Protein AF-A0A9P1A632-F1 (afdb_monomer_lite)

Sequence (138 aa):
MFVISRLHFGVFGSRAEIANLKKQFAPGVTYVIDIVSGERTTRTGRRVHVRSAVVGIVHLEEVLTRRISALQKTGRLVFDEVANDEIVVGIAGDKEGEQTKVAMMIANSHTPNDPKGVFYTSKTIGDQKFRDAQRLVF

Secondary structure (DSSP, 8-state):
-TTHHHHSS--S--HHHHHHHHHHT-HHHHEEEEEEEEEEE-TTS-EEEEEEEEEEESSHHHHHHHHHHHHHHTT-B---TTTTTS--EEEEEEEETTEEEEEEEE--BSSTT-GGGEEEEEE--SS-----------

Radius of gyration: 20.68 Å; chains: 1; bounding box: 42×44×62 Å

pLDDT: mean 74.14, std 15.08, range [25.98, 89.06]

Foldseek 3Di:
DVCCVPVVDDPDDDPVVVVVVCVCVPCVQFKDKDWDWDWDQPPVRDIDIDIDIFIDTDPVVVVQVVLCVVCVVVVFQADDPVCVPHFDKDWDWDDDDQWIKIKIFGCRGPDGPDVSRIDTGIDGDGPPDPDDPDDDGD

Structure (mmCIF, N/CA/C/O backbone):
data_AF-A0A9P1A632-F1
#
_entry.id   AF-A0A9P1A632-F1
#
loop_
_atom_site.group_PDB
_atom_site.id
_atom_site.type_symbol
_atom_site.label_atom_id
_atom_site.label_alt_id
_atom_site.label_comp_id
_atom_site.label_asym_id
_atom_site.label_entity_id
_atom_site.label_seq_id
_atom_site.pdbx_PDB_ins_code
_atom_site.Cartn_x
_atom_site.Cartn_y
_atom_site.Cartn_z
_atom_site.occupancy
_atom_site.B_iso_or_equiv
_atom_site.auth_seq_id
_atom_site.auth_comp_id
_atom_site.auth_asym_id
_atom_site.auth_atom_id
_atom_site.pdbx_PDB_model_num
ATOM 1 N N . MET A 1 1 ? -4.105 -20.440 28.997 1.00 61.19 1 MET A N 1
ATOM 2 C CA . MET A 1 1 ? -4.103 -19.012 28.602 1.00 61.19 1 MET A CA 1
ATOM 3 C C . MET A 1 1 ? -4.069 -18.192 29.888 1.00 61.19 1 MET A C 1
ATOM 5 O O . MET A 1 1 ? -5.089 -18.110 30.555 1.00 61.19 1 MET A O 1
ATOM 9 N N . PHE A 1 2 ? -2.890 -17.687 30.279 1.00 67.75 2 PHE A N 1
ATOM 10 C CA . PHE A 1 2 ? -2.600 -17.099 31.606 1.00 67.75 2 PHE A CA 1
ATOM 11 C C . PHE A 1 2 ? -3.619 -16.042 32.074 1.00 67.75 2 PHE A C 1
ATOM 13 O O . PHE A 1 2 ? -3.974 -15.977 33.248 1.00 67.75 2 PHE A O 1
ATOM 20 N N . VAL A 1 3 ? -4.131 -15.253 31.131 1.00 69.12 3 VAL A N 1
ATOM 21 C CA . VAL A 1 3 ? -5.052 -14.142 31.389 1.00 69.12 3 VAL A CA 1
ATOM 22 C C . VAL A 1 3 ? -6.459 -14.632 31.749 1.00 69.12 3 VAL A C 1
ATOM 24 O O . VAL A 1 3 ? -7.030 -14.162 32.724 1.00 69.12 3 VAL A O 1
ATOM 27 N N . ILE A 1 4 ? -6.982 -15.647 31.049 1.00 70.75 4 ILE A N 1
ATOM 28 C CA . ILE A 1 4 ? -8.311 -16.222 31.334 1.00 70.75 4 ILE A CA 1
ATOM 29 C C . ILE A 1 4 ? -8.327 -16.909 32.704 1.00 70.75 4 ILE A C 1
ATOM 31 O O . ILE A 1 4 ? -9.291 -16.778 33.447 1.00 70.75 4 ILE A O 1
ATOM 35 N N . SER A 1 5 ? -7.233 -17.583 33.074 1.00 76.75 5 SER A N 1
ATOM 36 C CA . SER A 1 5 ? -7.112 -18.253 34.376 1.00 76.75 5 SER A CA 1
ATOM 37 C C . SER A 1 5 ? -7.011 -17.304 35.576 1.00 76.75 5 SER A C 1
ATOM 39 O O . SER A 1 5 ? -7.137 -17.766 36.702 1.00 76.75 5 SER A O 1
ATOM 41 N N . ARG A 1 6 ? -6.732 -16.010 35.361 1.00 79.62 6 ARG A N 1
ATOM 42 C CA . ARG A 1 6 ? -6.543 -15.009 36.430 1.00 79.62 6 ARG A CA 1
ATOM 43 C C . ARG A 1 6 ? -7.638 -13.944 36.453 1.00 79.62 6 ARG A C 1
ATOM 45 O O . ARG A 1 6 ? -7.985 -13.473 37.526 1.00 79.62 6 ARG A O 1
ATOM 52 N N . LEU A 1 7 ? -8.146 -13.547 35.286 1.00 80.12 7 LEU A N 1
ATOM 53 C CA . LEU A 1 7 ? -9.146 -12.485 35.153 1.00 80.12 7 LEU A CA 1
ATOM 54 C C . LEU A 1 7 ? -10.564 -13.024 34.957 1.00 80.12 7 LEU A C 1
ATOM 56 O O . LEU A 1 7 ? -11.506 -12.258 35.084 1.00 80.12 7 LEU A O 1
ATOM 60 N N . HIS A 1 8 ? -10.735 -14.315 34.649 1.00 76.00 8 HIS A N 1
ATOM 61 C CA . HIS A 1 8 ? -12.035 -14.958 34.398 1.00 76.00 8 HIS A CA 1
ATOM 62 C C . HIS A 1 8 ? -12.856 -14.375 33.230 1.00 76.00 8 HIS A C 1
ATOM 64 O O . HIS A 1 8 ? -13.942 -14.867 32.941 1.00 76.00 8 HIS A O 1
ATOM 70 N N . PHE A 1 9 ? -12.317 -13.400 32.495 1.00 77.56 9 PHE A N 1
ATOM 71 C CA . PHE A 1 9 ? -12.834 -12.935 31.212 1.00 77.56 9 PHE A CA 1
ATOM 72 C C . PHE A 1 9 ? -11.711 -12.865 30.170 1.00 77.56 9 PHE A C 1
ATOM 74 O O . PHE A 1 9 ? -10.523 -12.733 30.485 1.00 77.56 9 PHE A O 1
ATOM 81 N N . GLY A 1 10 ? -12.087 -13.011 28.900 1.00 72.25 10 GLY A N 1
ATOM 82 C CA . GLY A 1 10 ? -11.164 -12.934 27.774 1.00 72.25 10 GLY A CA 1
ATOM 83 C C . GLY A 1 10 ? -10.879 -11.484 27.397 1.00 72.25 10 GLY A C 1
ATOM 84 O O . GLY A 1 10 ? -11.777 -10.774 26.968 1.00 72.25 10 GLY A O 1
ATOM 85 N N . VAL A 1 11 ? -9.624 -11.054 27.532 1.00 79.12 11 VAL A N 1
ATOM 86 C CA . VAL A 1 11 ? -9.170 -9.726 27.066 1.00 79.12 11 VAL A CA 1
ATOM 87 C C . VAL A 1 11 ? -8.793 -9.749 25.579 1.00 79.12 11 VAL A C 1
ATOM 89 O O . VAL A 1 11 ? -8.875 -8.738 24.890 1.00 79.12 11 VAL A O 1
ATOM 92 N N . PHE A 1 12 ? -8.375 -10.910 25.072 1.00 81.94 12 PHE A N 1
ATOM 93 C CA . PHE A 1 12 ? -7.921 -11.088 23.695 1.00 81.94 12 PHE A CA 1
ATOM 94 C C . PHE A 1 12 ? -8.900 -11.952 22.908 1.00 81.94 12 PHE A C 1
ATOM 96 O O . PHE A 1 12 ? -9.415 -12.937 23.441 1.00 81.94 12 PHE A O 1
ATOM 103 N N . GLY A 1 13 ? -9.079 -11.625 21.626 1.00 81.38 13 GLY A N 1
ATOM 104 C CA . GLY A 1 13 ? -9.793 -12.482 20.685 1.00 81.38 13 GLY A CA 1
ATOM 105 C C . GLY A 1 13 ? -9.145 -13.864 20.565 1.00 81.38 13 GLY A C 1
ATOM 106 O O . GLY A 1 13 ? -7.943 -14.052 20.785 1.00 81.38 13 GLY A O 1
ATOM 107 N N . SER A 1 14 ? -9.955 -14.850 20.204 1.00 86.88 14 SER A N 1
ATOM 108 C CA . SER A 1 14 ? -9.519 -16.211 19.925 1.00 86.88 14 SER A CA 1
ATOM 109 C C . SER A 1 14 ? -8.522 -16.258 18.761 1.00 86.88 14 SER A C 1
ATOM 111 O O . SER A 1 14 ? -8.477 -15.391 17.885 1.00 86.88 14 SER A O 1
ATOM 113 N N . ARG A 1 15 ? -7.722 -17.331 18.698 1.00 85.81 15 ARG A N 1
ATOM 114 C CA . ARG A 1 15 ? -6.792 -17.550 17.574 1.00 85.81 15 ARG A CA 1
ATOM 115 C C . ARG A 1 15 ? -7.512 -17.589 16.223 1.00 85.81 15 ARG A C 1
ATOM 117 O O . ARG A 1 15 ? -6.947 -17.127 15.236 1.00 85.81 15 ARG A O 1
ATOM 124 N N . ALA A 1 16 ? -8.733 -18.124 16.190 1.00 88.62 16 ALA A N 1
ATOM 125 C CA . ALA A 1 16 ? -9.555 -18.187 14.987 1.00 88.62 16 ALA A CA 1
ATOM 126 C C . ALA A 1 16 ? -9.997 -16.787 14.535 1.00 88.62 16 ALA A C 1
ATOM 128 O O . ALA A 1 16 ? -9.841 -16.449 13.363 1.00 88.62 16 ALA A O 1
ATOM 129 N N . GLU A 1 17 ? -10.455 -15.944 15.463 1.00 87.56 17 GLU A N 1
ATOM 130 C CA . GLU A 1 17 ? -10.815 -14.551 15.171 1.00 87.56 17 GLU A CA 1
ATOM 131 C C . GLU A 1 17 ? -9.607 -13.756 14.670 1.00 87.56 17 GLU A C 1
ATOM 133 O O . GLU A 1 17 ? -9.694 -13.092 13.640 1.00 87.56 17 GLU A O 1
ATOM 138 N N . ILE A 1 18 ? -8.448 -13.894 15.322 1.00 88.12 18 ILE A N 1
ATOM 139 C CA . ILE A 1 18 ? -7.208 -13.239 14.880 1.00 88.12 18 ILE A CA 1
ATOM 140 C C . ILE A 1 18 ? -6.808 -13.719 13.477 1.00 88.12 18 ILE A C 1
ATOM 142 O O . ILE A 1 18 ? -6.401 -12.913 12.640 1.00 88.12 18 ILE A O 1
ATOM 146 N N . ALA A 1 19 ? -6.912 -15.021 13.196 1.00 88.69 19 ALA A N 1
ATOM 147 C CA . ALA A 1 19 ? -6.586 -15.574 11.884 1.00 88.69 19 ALA A CA 1
ATOM 148 C C . ALA A 1 19 ? -7.528 -15.054 10.788 1.00 88.69 19 ALA A C 1
ATOM 150 O O . ALA A 1 19 ? -7.068 -14.714 9.699 1.00 88.69 19 ALA A O 1
ATOM 151 N N . ASN A 1 20 ? -8.825 -14.945 11.078 1.00 88.81 20 ASN A N 1
ATOM 152 C CA . ASN A 1 20 ? -9.802 -14.379 10.151 1.00 88.81 20 ASN A CA 1
ATOM 153 C C . ASN A 1 20 ? -9.545 -12.892 9.902 1.00 88.81 20 ASN A C 1
ATOM 155 O O . ASN A 1 20 ? -9.559 -12.456 8.752 1.00 88.81 20 ASN A O 1
ATOM 159 N N . LEU A 1 21 ? -9.213 -12.136 10.949 1.00 86.31 21 LEU A N 1
ATOM 160 C CA . LEU A 1 21 ? -8.874 -10.723 10.827 1.00 86.31 21 LEU A CA 1
ATOM 161 C C . LEU A 1 21 ? -7.625 -10.531 9.954 1.00 86.31 21 LEU A C 1
ATOM 163 O O . LEU A 1 21 ? -7.632 -9.715 9.041 1.00 86.31 21 LEU A O 1
ATOM 167 N N . LYS A 1 22 ? -6.585 -11.359 10.125 1.00 85.31 22 LYS A N 1
ATOM 168 C CA . LYS A 1 22 ? -5.389 -11.327 9.261 1.00 85.31 22 LYS A CA 1
ATOM 169 C C . LYS A 1 22 ? -5.699 -11.554 7.779 1.00 85.31 22 LYS A C 1
ATOM 171 O O . LYS A 1 22 ? -5.065 -10.923 6.941 1.00 85.31 22 LYS A O 1
ATOM 176 N N . LYS A 1 23 ? -6.660 -12.423 7.447 1.00 85.75 23 LYS A N 1
ATOM 177 C CA . LYS A 1 23 ? -7.063 -12.672 6.050 1.00 85.75 23 LYS A CA 1
ATOM 178 C C . LYS A 1 23 ? -7.701 -11.439 5.407 1.00 85.75 23 LYS A C 1
ATOM 180 O O . LYS A 1 23 ? -7.432 -11.172 4.244 1.00 85.75 23 LYS A O 1
ATOM 185 N N . GLN A 1 24 ? -8.486 -10.670 6.164 1.00 81.62 24 GLN A N 1
ATOM 186 C CA . GLN A 1 24 ? -9.137 -9.448 5.667 1.00 81.62 24 GLN A CA 1
ATOM 187 C C . GLN A 1 24 ? -8.138 -8.342 5.295 1.00 81.62 24 GLN A C 1
ATOM 189 O O . GLN A 1 24 ? -8.444 -7.501 4.454 1.00 81.62 24 GLN A O 1
ATOM 194 N N . PHE A 1 25 ? -6.950 -8.353 5.904 1.00 78.62 25 PHE A N 1
ATOM 195 C CA . PHE A 1 25 ? -5.872 -7.390 5.655 1.00 78.62 25 PHE A CA 1
ATOM 196 C C . PHE A 1 25 ? -4.671 -8.016 4.934 1.00 78.62 25 PHE A C 1
ATOM 198 O O . PHE A 1 25 ? -3.572 -7.458 4.960 1.00 78.62 25 PHE A O 1
ATOM 205 N N . ALA A 1 26 ? -4.846 -9.189 4.319 1.00 81.19 26 ALA A N 1
ATOM 206 C CA . ALA A 1 26 ? -3.769 -9.840 3.591 1.00 81.19 26 ALA A CA 1
ATOM 207 C C . ALA A 1 26 ? -3.346 -8.985 2.378 1.00 81.19 26 ALA A C 1
ATOM 209 O O . ALA A 1 26 ? -4.210 -8.413 1.712 1.00 81.19 26 ALA A O 1
ATOM 210 N N . PRO A 1 27 ? -2.045 -8.921 2.032 1.00 77.12 27 PRO A N 1
ATOM 211 C CA . PRO A 1 27 ? -1.569 -8.094 0.922 1.00 77.12 27 PRO A CA 1
ATOM 212 C C . PRO A 1 27 ? -2.275 -8.368 -0.409 1.00 77.12 27 PRO A C 1
ATOM 214 O O . PRO A 1 27 ? -2.572 -7.418 -1.119 1.00 77.12 27 PRO A O 1
ATOM 217 N N . GLY A 1 28 ? -2.618 -9.626 -0.708 1.00 78.31 28 GLY A N 1
ATOM 218 C CA . GLY A 1 28 ? -3.324 -10.004 -1.940 1.00 78.31 28 GLY A CA 1
ATOM 219 C C . GLY A 1 28 ? -4.778 -9.522 -2.040 1.00 78.31 28 GLY A C 1
ATOM 220 O O . GLY A 1 28 ? -5.382 -9.661 -3.093 1.0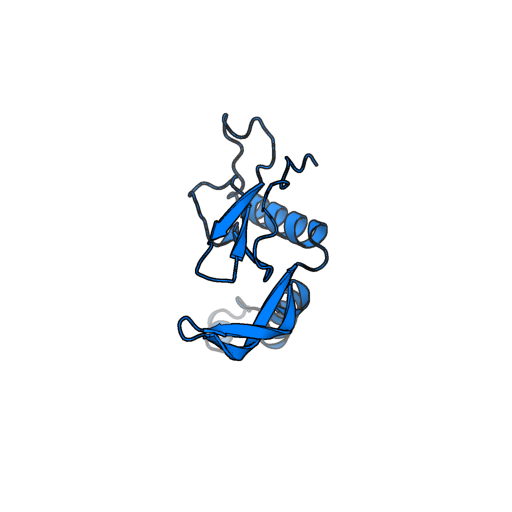0 78.31 28 GLY A O 1
ATOM 221 N N . VAL A 1 29 ? -5.347 -8.964 -0.964 1.00 79.62 29 VAL A N 1
ATOM 222 C CA . VAL A 1 29 ? -6.656 -8.285 -1.000 1.00 79.62 29 VAL A CA 1
ATOM 223 C C . VAL A 1 29 ? -6.507 -6.851 -1.516 1.00 79.62 29 VAL A C 1
ATOM 225 O O . VAL A 1 29 ? -7.394 -6.335 -2.182 1.00 79.62 29 VAL A O 1
ATOM 228 N N . THR A 1 30 ? -5.377 -6.210 -1.211 1.00 78.00 30 THR A N 1
ATOM 229 C CA . THR A 1 30 ? -5.120 -4.793 -1.510 1.00 78.00 30 THR A CA 1
ATOM 230 C C . THR A 1 30 ? -4.277 -4.613 -2.766 1.00 78.00 30 THR A C 1
ATOM 232 O O . THR A 1 30 ? -4.404 -3.603 -3.451 1.00 78.00 30 THR A O 1
ATOM 235 N N . TYR A 1 31 ? -3.395 -5.567 -3.062 1.00 81.88 31 TYR A N 1
ATOM 236 C CA . TYR A 1 31 ? -2.383 -5.445 -4.099 1.00 81.88 31 TYR A CA 1
ATOM 237 C C . TYR A 1 31 ? -2.442 -6.602 -5.091 1.00 81.88 31 TYR A C 1
ATOM 239 O O . TYR A 1 31 ? -2.540 -7.766 -4.701 1.00 81.88 31 TYR A O 1
ATOM 247 N N . VAL A 1 32 ? -2.285 -6.269 -6.370 1.00 82.50 32 VAL A N 1
ATOM 248 C CA . VAL A 1 32 ? -1.914 -7.217 -7.424 1.00 82.50 32 VAL A CA 1
ATOM 249 C C . VAL A 1 32 ? -0.414 -7.105 -7.628 1.00 82.50 32 VAL A C 1
ATOM 251 O O . VAL A 1 32 ? 0.115 -6.004 -7.777 1.00 82.50 32 VAL A O 1
ATOM 254 N N . ILE A 1 33 ? 0.270 -8.246 -7.580 1.00 83.69 33 ILE A N 1
ATOM 255 C CA . ILE A 1 33 ? 1.720 -8.336 -7.722 1.00 83.69 33 ILE A CA 1
ATOM 256 C C . ILE A 1 33 ? 2.013 -9.273 -8.886 1.00 83.69 33 ILE A C 1
ATOM 258 O O . ILE A 1 33 ? 1.851 -10.485 -8.761 1.00 83.69 33 ILE A O 1
ATOM 262 N N . ASP A 1 34 ? 2.488 -8.703 -9.986 1.00 82.81 34 ASP A N 1
ATOM 263 C CA . ASP A 1 34 ? 2.850 -9.432 -11.194 1.00 82.81 34 ASP A CA 1
ATOM 264 C C . ASP A 1 34 ? 4.365 -9.462 -11.376 1.00 82.81 34 ASP A C 1
ATOM 266 O O . ASP A 1 34 ? 5.072 -8.504 -11.059 1.00 82.81 34 ASP A O 1
ATOM 270 N N . ILE A 1 35 ? 4.884 -10.560 -11.927 1.00 83.25 35 ILE A N 1
ATOM 271 C CA . ILE A 1 35 ? 6.285 -10.646 -12.349 1.00 83.25 35 ILE A CA 1
ATOM 272 C C . ILE A 1 35 ? 6.336 -10.471 -13.859 1.00 83.25 35 ILE A C 1
ATOM 274 O O . ILE A 1 35 ? 5.970 -11.366 -14.618 1.00 83.25 35 ILE A O 1
ATOM 278 N N . VAL A 1 36 ? 6.848 -9.326 -14.294 1.00 81.94 36 VAL A N 1
ATOM 279 C CA . VAL A 1 36 ? 7.032 -9.010 -15.708 1.00 81.94 36 VAL A CA 1
ATOM 280 C C . VAL A 1 36 ? 8.475 -9.304 -16.095 1.00 81.94 36 VAL A C 1
ATOM 282 O O . VAL A 1 36 ? 9.418 -8.955 -15.381 1.00 81.94 36 VAL A O 1
ATOM 285 N N . SER A 1 37 ? 8.657 -9.973 -17.230 1.00 80.06 37 SER A N 1
ATOM 286 C CA . SER A 1 37 ? 9.976 -10.191 -17.824 1.00 80.06 37 SER A CA 1
ATOM 287 C C . SER A 1 37 ? 10.227 -9.155 -18.916 1.00 80.06 37 SER A C 1
ATOM 289 O O . SER A 1 37 ? 9.338 -8.844 -19.701 1.00 80.06 37 SER A O 1
ATOM 291 N N . GLY A 1 38 ? 11.433 -8.597 -18.936 1.00 7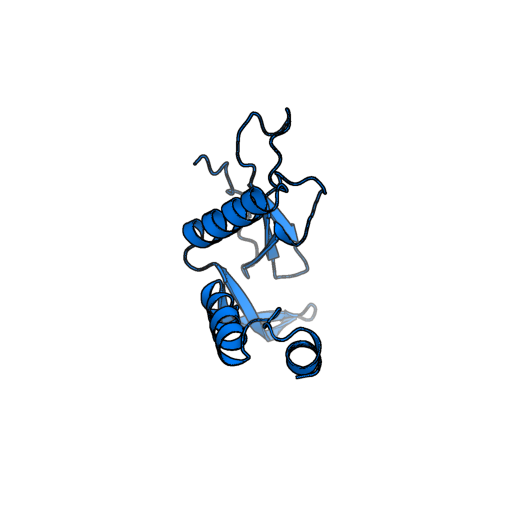4.25 38 GLY A N 1
ATOM 292 C CA . GLY A 1 38 ? 11.872 -7.618 -19.924 1.00 74.25 38 GLY A CA 1
ATOM 293 C C . GLY A 1 38 ? 13.322 -7.849 -20.331 1.00 74.25 38 GLY A C 1
ATOM 294 O O . GLY A 1 38 ? 14.051 -8.608 -19.691 1.00 74.25 38 GLY A O 1
ATOM 295 N N . GLU A 1 39 ? 13.754 -7.196 -21.403 1.00 77.38 39 GLU A N 1
ATOM 296 C CA . GLU A 1 39 ? 15.158 -7.144 -21.807 1.00 77.38 39 GLU A CA 1
ATOM 297 C C . GLU A 1 39 ? 15.771 -5.815 -21.382 1.00 77.38 39 GLU A C 1
ATOM 299 O O . GLU A 1 39 ? 15.212 -4.760 -21.668 1.00 77.38 39 GLU A O 1
ATOM 304 N N . ARG A 1 40 ? 16.948 -5.866 -20.753 1.00 73.00 40 ARG A N 1
ATOM 305 C CA . ARG A 1 40 ? 17.791 -4.686 -20.544 1.00 73.00 40 ARG A CA 1
ATOM 306 C C . ARG A 1 40 ? 19.074 -4.803 -21.337 1.00 73.00 40 ARG A C 1
ATOM 308 O O . ARG A 1 40 ? 19.625 -5.897 -21.472 1.00 73.00 40 ARG A O 1
ATOM 315 N N . THR A 1 41 ? 19.596 -3.670 -21.778 1.00 77.56 41 THR A N 1
ATOM 316 C CA . THR A 1 41 ? 20.933 -3.603 -22.369 1.00 77.56 41 THR A CA 1
ATOM 317 C C . THR A 1 41 ? 21.901 -3.118 -21.299 1.00 77.56 41 THR A C 1
ATOM 319 O O . THR A 1 41 ? 21.721 -2.050 -20.724 1.00 77.56 41 THR A O 1
ATOM 322 N N . THR A 1 42 ? 22.917 -3.913 -20.974 1.00 77.38 42 THR A N 1
ATOM 323 C CA . THR A 1 42 ? 23.957 -3.496 -20.028 1.00 77.38 42 THR A CA 1
ATOM 324 C C . THR A 1 42 ? 24.790 -2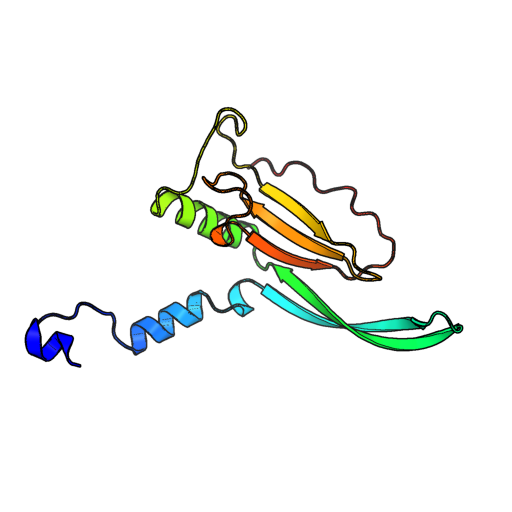.359 -20.619 1.00 77.38 42 THR A C 1
ATOM 326 O O . THR A 1 42 ? 24.837 -2.168 -21.832 1.00 77.38 42 THR A O 1
ATOM 329 N N . ARG A 1 43 ? 25.560 -1.658 -19.776 1.00 77.44 43 ARG A N 1
ATOM 330 C CA . ARG A 1 43 ? 26.511 -0.617 -20.216 1.00 77.44 43 ARG A CA 1
ATOM 331 C C . ARG A 1 43 ? 27.521 -1.109 -21.272 1.00 77.44 43 ARG A C 1
ATOM 333 O O . ARG A 1 43 ? 28.110 -0.307 -21.981 1.00 77.44 43 ARG A O 1
ATOM 340 N N . THR A 1 44 ? 27.721 -2.424 -21.368 1.00 83.25 44 THR A N 1
ATOM 341 C CA . THR A 1 44 ? 28.585 -3.100 -22.348 1.00 83.25 44 THR A CA 1
ATOM 342 C C . THR A 1 44 ? 27.866 -3.503 -23.644 1.00 83.25 44 THR A C 1
ATOM 344 O O . THR A 1 44 ? 28.454 -4.201 -24.462 1.00 83.25 44 THR A O 1
ATOM 347 N N . GLY A 1 45 ? 26.598 -3.119 -23.834 1.00 80.69 45 GLY A N 1
ATOM 348 C CA . GLY A 1 45 ? 25.804 -3.441 -25.027 1.00 80.69 45 GLY A CA 1
ATOM 349 C C . GLY A 1 45 ? 25.168 -4.837 -25.026 1.00 80.69 45 GLY A C 1
ATOM 350 O O . GLY A 1 45 ? 24.487 -5.202 -25.981 1.00 80.69 45 GLY A O 1
ATOM 351 N N . ARG A 1 46 ? 25.350 -5.635 -23.965 1.00 85.62 46 ARG A N 1
ATOM 352 C CA . ARG A 1 46 ? 24.788 -6.991 -23.875 1.00 85.62 46 ARG A CA 1
ATOM 353 C C . ARG A 1 46 ? 23.323 -6.938 -23.448 1.00 85.62 46 ARG A C 1
ATOM 355 O O . ARG A 1 46 ? 23.002 -6.366 -22.408 1.00 85.62 46 ARG A O 1
ATOM 362 N N . ARG A 1 47 ? 22.449 -7.610 -24.198 1.00 82.00 47 ARG A N 1
ATOM 363 C CA . ARG A 1 47 ? 21.054 -7.832 -23.802 1.00 82.00 47 ARG A CA 1
ATOM 364 C C . ARG A 1 47 ? 20.954 -8.912 -22.727 1.00 82.00 47 ARG A C 1
ATOM 366 O O . ARG A 1 47 ? 21.547 -9.983 -22.852 1.00 82.00 47 ARG A O 1
ATOM 373 N N . VAL A 1 48 ? 20.227 -8.616 -21.656 1.00 83.88 48 VAL A N 1
ATOM 374 C CA . VAL A 1 48 ? 20.013 -9.502 -20.509 1.00 83.88 48 VAL A CA 1
ATOM 375 C C . VAL A 1 48 ? 18.531 -9.499 -20.161 1.00 83.88 48 VAL A C 1
ATOM 377 O O . VAL A 1 48 ? 17.931 -8.434 -20.029 1.00 83.88 48 VAL A O 1
ATOM 380 N N . HIS A 1 49 ? 17.946 -10.679 -19.968 1.00 79.69 49 HIS A N 1
ATOM 381 C CA . HIS A 1 49 ? 16.588 -10.795 -19.447 1.00 79.69 49 HIS A CA 1
ATOM 382 C C . HIS A 1 49 ? 16.545 -10.455 -17.957 1.00 79.69 49 HIS A C 1
ATOM 384 O O . HIS A 1 49 ? 17.337 -10.963 -17.163 1.00 79.69 49 HIS A O 1
ATOM 390 N N . VAL A 1 50 ? 15.592 -9.615 -17.575 1.00 80.88 50 VAL A N 1
ATOM 391 C CA . VAL A 1 50 ? 15.363 -9.184 -16.197 1.00 80.88 50 VAL A CA 1
ATOM 392 C C . VAL A 1 50 ? 13.918 -9.456 -15.836 1.00 80.88 50 VAL A C 1
ATOM 394 O O . VAL A 1 50 ? 13.010 -9.215 -16.627 1.00 80.88 50 VAL A O 1
ATOM 397 N N . ARG A 1 51 ? 13.710 -9.958 -14.622 1.00 78.94 51 ARG A N 1
ATOM 398 C CA . ARG A 1 51 ? 12.386 -10.093 -14.022 1.00 78.94 51 ARG A CA 1
ATOM 399 C C . ARG A 1 51 ? 12.175 -8.951 -13.043 1.00 78.94 51 ARG A C 1
ATOM 401 O O . ARG A 1 51 ? 13.054 -8.676 -12.230 1.00 78.94 51 ARG A O 1
ATOM 408 N N . SER A 1 52 ? 11.019 -8.316 -13.133 1.00 74.12 52 SER A N 1
ATOM 409 C CA . SER A 1 52 ? 10.651 -7.150 -12.337 1.00 74.12 52 SER A CA 1
ATOM 410 C C . SER A 1 52 ? 9.275 -7.368 -11.729 1.00 74.12 52 SER A C 1
ATOM 412 O O . SER A 1 52 ? 8.370 -7.831 -12.420 1.00 74.12 52 SER A O 1
ATOM 414 N N . ALA A 1 53 ? 9.117 -7.039 -10.448 1.00 77.19 53 ALA A N 1
ATOM 415 C CA . ALA A 1 53 ? 7.816 -7.067 -9.794 1.00 77.19 53 ALA A CA 1
ATOM 416 C C . ALA A 1 53 ? 7.066 -5.754 -10.061 1.00 77.19 53 ALA A C 1
ATOM 418 O O . ALA A 1 53 ? 7.569 -4.665 -9.767 1.00 77.19 53 ALA A O 1
ATOM 419 N N . VAL A 1 54 ? 5.859 -5.865 -10.601 1.00 78.50 54 VAL A N 1
ATOM 420 C CA . VAL A 1 54 ? 4.917 -4.763 -10.794 1.00 78.50 54 VAL A CA 1
ATOM 421 C C . VAL A 1 54 ? 3.823 -4.906 -9.748 1.00 78.50 54 VAL A C 1
ATOM 423 O O . VAL A 1 54 ? 3.219 -5.966 -9.624 1.00 78.50 54 VAL A O 1
ATOM 426 N N . VAL A 1 55 ? 3.605 -3.849 -8.972 1.00 80.81 55 VAL A N 1
ATOM 427 C CA . VAL A 1 55 ? 2.658 -3.827 -7.858 1.00 80.81 55 VAL A CA 1
ATOM 428 C C . VAL A 1 55 ? 1.609 -2.761 -8.131 1.00 80.81 55 VAL A C 1
ATOM 430 O O . VAL A 1 55 ? 1.925 -1.571 -8.166 1.00 80.81 55 VAL A O 1
ATOM 433 N N . GLY A 1 56 ? 0.364 -3.192 -8.299 1.00 81.50 56 GLY A N 1
ATOM 434 C CA . GLY A 1 56 ? -0.809 -2.329 -8.406 1.00 81.50 56 GLY A CA 1
ATOM 435 C C . GLY A 1 56 ? -1.691 -2.433 -7.166 1.00 81.50 56 GLY A C 1
ATOM 436 O O . GLY A 1 56 ? -1.662 -3.445 -6.469 1.00 81.50 56 GLY A O 1
ATOM 437 N N . ILE A 1 57 ? -2.487 -1.399 -6.896 1.00 82.62 57 ILE A N 1
ATOM 438 C CA . ILE A 1 57 ? -3.543 -1.439 -5.875 1.00 82.62 57 ILE A CA 1
ATOM 439 C C . ILE A 1 57 ? -4.849 -1.855 -6.549 1.00 82.62 57 ILE A C 1
ATOM 441 O O . ILE A 1 57 ? -5.233 -1.281 -7.568 1.00 82.62 57 ILE A O 1
ATOM 445 N N . VAL A 1 58 ? -5.535 -2.836 -5.971 1.00 79.50 58 VAL A N 1
ATOM 446 C CA . VAL A 1 58 ? -6.873 -3.261 -6.400 1.00 79.50 58 VAL A CA 1
ATOM 447 C C . VAL A 1 58 ? -7.909 -2.411 -5.678 1.00 79.50 58 VAL A C 1
ATOM 449 O O . VAL A 1 58 ? -7.742 -2.135 -4.494 1.00 79.50 58 VAL A O 1
ATOM 452 N N . HIS A 1 59 ? -8.976 -2.006 -6.375 1.00 81.75 59 HIS A N 1
ATOM 453 C CA . HIS A 1 59 ? -10.078 -1.231 -5.788 1.00 81.75 59 HIS A CA 1
ATOM 454 C C . HIS A 1 59 ? -9.576 -0.011 -4.992 1.00 81.75 59 HIS A C 1
ATOM 456 O O . HIS A 1 59 ? -9.864 0.140 -3.806 1.00 81.75 59 HIS A O 1
ATOM 462 N N . LEU A 1 60 ? -8.786 0.849 -5.648 1.00 81.56 60 LEU A N 1
ATOM 463 C CA . LEU A 1 60 ? -8.102 1.988 -5.021 1.00 81.56 60 LEU A CA 1
ATOM 464 C C . LEU A 1 60 ? -9.024 2.837 -4.134 1.00 81.56 60 LEU A C 1
ATOM 466 O O . LEU A 1 60 ? -8.631 3.194 -3.028 1.00 81.56 60 LEU A O 1
ATOM 470 N N . GLU A 1 61 ? -10.239 3.124 -4.598 1.00 83.12 61 GLU A N 1
ATOM 471 C CA . GLU A 1 61 ? -11.244 3.874 -3.841 1.00 83.12 61 GLU A CA 1
ATOM 472 C C . GLU A 1 61 ? -11.547 3.209 -2.495 1.00 83.12 61 GLU A C 1
ATOM 474 O O . GLU A 1 61 ? -11.380 3.824 -1.447 1.00 83.12 61 GLU A O 1
ATOM 479 N N . GLU A 1 62 ? -11.877 1.918 -2.498 1.00 83.94 62 GLU A N 1
ATOM 480 C CA . GLU A 1 62 ? -12.180 1.169 -1.279 1.00 83.94 62 GLU A CA 1
ATOM 481 C C . GLU A 1 62 ? -10.986 1.143 -0.313 1.00 83.94 62 GLU A C 1
ATOM 483 O O . GLU A 1 62 ? -11.138 1.285 0.906 1.00 83.94 62 GLU A O 1
ATOM 488 N N . VAL A 1 63 ? -9.776 0.993 -0.854 1.00 83.00 63 VAL A N 1
ATOM 489 C CA . VAL A 1 63 ? -8.531 1.007 -0.083 1.00 83.00 63 VAL A CA 1
ATOM 490 C C . VAL A 1 63 ? -8.309 2.372 0.577 1.00 83.00 63 VAL A C 1
ATOM 492 O O . VAL A 1 63 ? -7.983 2.425 1.769 1.00 83.00 63 VAL A O 1
ATOM 495 N N . LEU A 1 64 ? -8.526 3.464 -0.159 1.00 84.62 64 LEU A N 1
ATOM 496 C CA . LEU A 1 64 ? -8.436 4.829 0.356 1.00 84.62 64 LEU A CA 1
ATOM 497 C C . LEU A 1 64 ? -9.509 5.097 1.413 1.00 84.62 64 LEU A C 1
ATOM 499 O O . LEU A 1 64 ? -9.167 5.511 2.522 1.00 84.62 64 LEU A O 1
ATOM 503 N N . THR A 1 65 ? -10.775 4.770 1.142 1.00 87.44 65 THR A N 1
ATOM 504 C CA . THR A 1 65 ? -11.891 4.937 2.086 1.00 87.44 65 THR A CA 1
ATOM 505 C C . THR A 1 65 ? -11.618 4.216 3.401 1.00 87.44 65 THR A C 1
ATOM 507 O O . THR A 1 65 ? -11.769 4.802 4.478 1.00 87.44 65 THR A O 1
ATOM 510 N N . ARG A 1 66 ? -11.159 2.957 3.348 1.00 85.44 66 ARG A N 1
ATOM 511 C CA . ARG A 1 66 ? -10.813 2.177 4.548 1.00 85.44 66 ARG A CA 1
ATOM 512 C C . ARG A 1 66 ? -9.707 2.847 5.362 1.00 85.44 66 ARG A C 1
ATOM 514 O O . ARG A 1 66 ? -9.756 2.833 6.593 1.00 85.44 66 ARG A O 1
ATOM 521 N N . ARG A 1 67 ? -8.712 3.436 4.699 1.00 84.25 67 ARG A N 1
ATOM 522 C CA . ARG A 1 67 ? -7.554 4.066 5.350 1.00 84.25 67 ARG A CA 1
ATOM 523 C C . ARG A 1 67 ? -7.874 5.424 5.943 1.00 84.25 67 ARG A C 1
ATOM 525 O O . ARG A 1 67 ? -7.531 5.648 7.099 1.00 84.25 67 ARG A O 1
ATOM 532 N N . ILE A 1 68 ? -8.596 6.267 5.214 1.00 87.81 68 ILE A N 1
ATOM 533 C CA . ILE A 1 68 ? -9.129 7.535 5.725 1.00 87.81 68 ILE A CA 1
ATOM 534 C C . ILE A 1 68 ? -10.015 7.259 6.945 1.00 87.81 68 ILE A C 1
ATOM 536 O O . ILE A 1 68 ? -9.802 7.837 8.009 1.00 87.81 68 ILE A O 1
ATOM 540 N N . SER A 1 69 ? -10.920 6.279 6.846 1.00 89.06 69 SER A N 1
ATOM 541 C CA . SER A 1 69 ? -11.774 5.865 7.968 1.00 89.06 69 SER A CA 1
ATOM 542 C C . SER A 1 69 ? -10.966 5.398 9.181 1.00 89.06 69 SER A C 1
ATOM 544 O O . SER A 1 69 ? -11.338 5.670 10.321 1.00 89.06 69 SER A O 1
ATOM 546 N N . ALA A 1 70 ? -9.860 4.678 8.969 1.00 86.00 70 ALA A 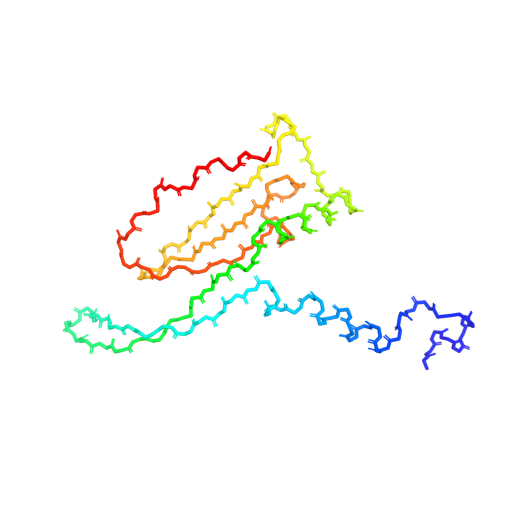N 1
ATOM 547 C CA . ALA A 1 70 ? -8.984 4.236 10.051 1.00 86.00 70 ALA A CA 1
ATOM 548 C C . ALA A 1 70 ? -8.233 5.408 10.705 1.00 86.00 70 ALA A C 1
ATOM 550 O O . ALA A 1 70 ? -8.121 5.454 11.933 1.00 86.00 70 ALA A O 1
ATOM 551 N N . LEU A 1 71 ? -7.750 6.369 9.912 1.00 86.56 71 LEU A N 1
ATOM 552 C CA . LEU A 1 71 ? -7.130 7.595 10.422 1.00 86.56 71 LEU A CA 1
ATOM 553 C C . LEU A 1 71 ? -8.132 8.406 11.249 1.00 86.56 71 LEU A C 1
ATOM 555 O O . LEU A 1 71 ? -7.816 8.789 12.373 1.00 86.56 71 LEU A O 1
ATOM 559 N N . GLN A 1 72 ? -9.364 8.569 10.763 1.00 89.06 72 GLN A N 1
ATOM 560 C CA . GLN A 1 72 ? -10.432 9.251 11.494 1.00 89.06 72 GLN A CA 1
ATOM 561 C C . GLN A 1 72 ? -10.764 8.538 12.813 1.00 89.06 72 GLN A C 1
ATOM 563 O O . GLN A 1 72 ? -10.742 9.158 13.873 1.00 89.06 72 GLN A O 1
ATOM 568 N N . LYS A 1 73 ? -10.997 7.218 12.782 1.00 88.56 73 LYS A N 1
ATOM 569 C CA . LYS A 1 73 ? -11.315 6.415 13.982 1.00 88.56 73 LYS A CA 1
ATOM 570 C C . LYS A 1 73 ? -10.226 6.455 15.050 1.00 88.56 73 LYS A C 1
ATOM 572 O O . LYS A 1 73 ? -10.516 6.258 16.224 1.00 88.56 73 LYS A O 1
ATOM 577 N N . THR A 1 74 ? -8.977 6.662 14.646 1.00 85.81 74 THR A N 1
ATOM 578 C CA . THR A 1 74 ? -7.835 6.730 15.565 1.00 85.81 74 THR A CA 1
ATOM 579 C C . THR A 1 74 ? -7.471 8.158 15.970 1.00 85.81 74 THR A C 1
ATOM 581 O O . THR A 1 74 ? -6.475 8.330 16.670 1.00 85.81 74 THR A O 1
ATOM 584 N N . GLY A 1 75 ? -8.253 9.163 15.550 1.00 85.75 75 GLY A N 1
ATOM 585 C CA . GLY A 1 75 ? -8.001 10.577 15.843 1.00 85.75 75 GLY A CA 1
ATOM 586 C C . GLY A 1 75 ? -6.735 11.119 15.178 1.00 85.75 75 GLY A C 1
ATOM 587 O O . GLY A 1 75 ? -6.107 12.022 15.711 1.00 85.75 75 GLY A O 1
ATOM 588 N N . ARG A 1 76 ? -6.309 10.516 14.061 1.00 84.75 76 ARG A N 1
ATOM 589 C CA . ARG A 1 76 ? -5.061 10.843 13.349 1.00 84.75 76 ARG A CA 1
ATOM 590 C C . ARG A 1 76 ? -5.275 11.599 12.047 1.00 84.75 76 ARG A C 1
ATOM 592 O O . ARG A 1 76 ? -4.292 12.026 11.451 1.00 84.75 76 ARG A O 1
ATOM 599 N N . LEU A 1 77 ? -6.520 11.688 11.585 1.00 87.50 77 LEU A N 1
ATOM 600 C CA . LEU A 1 77 ? -6.884 12.473 10.414 1.00 87.50 77 LEU A CA 1
ATOM 601 C C . LEU A 1 77 ? -6.933 13.947 10.821 1.00 87.50 77 LEU A C 1
ATOM 603 O O . LEU A 1 77 ? -7.712 14.306 11.703 1.00 87.50 77 LEU A O 1
ATOM 607 N N . VAL A 1 78 ? -6.087 14.766 10.200 1.00 86.38 78 VAL A N 1
ATOM 608 C CA . VAL A 1 78 ? -5.942 16.191 10.527 1.00 86.38 78 VAL A CA 1
ATOM 609 C C . VAL A 1 78 ? -6.315 17.033 9.317 1.00 86.38 78 VAL A C 1
ATOM 611 O O . VAL A 1 78 ? -5.820 16.794 8.216 1.00 86.38 78 VAL A O 1
ATOM 614 N N . PHE A 1 79 ? -7.164 18.027 9.539 1.00 86.50 79 PHE A N 1
ATOM 615 C CA . PHE A 1 79 ? -7.460 19.080 8.577 1.00 86.50 79 PHE A CA 1
ATOM 616 C C . PHE A 1 79 ? -6.821 20.357 9.121 1.00 86.50 79 PHE A C 1
ATOM 618 O O . PHE A 1 79 ? -7.248 20.870 10.155 1.00 86.50 79 PHE A O 1
ATOM 625 N N . ASP A 1 80 ? -5.719 20.779 8.507 1.00 80.00 80 ASP A N 1
ATOM 626 C CA . ASP A 1 80 ? -5.041 22.035 8.817 1.00 80.00 80 ASP A CA 1
ATOM 627 C C . ASP A 1 80 ? -5.401 23.109 7.776 1.00 80.00 80 ASP A C 1
ATOM 629 O O . ASP A 1 80 ? -6.079 22.840 6.781 1.00 80.00 80 ASP A O 1
ATOM 633 N N . GLU A 1 81 ? -4.950 24.344 7.999 1.00 75.56 81 GLU A N 1
ATOM 634 C CA . GLU A 1 81 ? -5.197 25.461 7.073 1.00 75.56 81 GLU A CA 1
ATOM 635 C C . GLU A 1 81 ? -4.633 25.198 5.665 1.00 75.56 81 GLU A C 1
ATOM 637 O O . GLU A 1 81 ? -5.122 25.757 4.687 1.00 75.56 81 GLU A O 1
ATOM 642 N N . VAL A 1 82 ? -3.626 24.322 5.546 1.00 70.56 82 VAL A N 1
ATOM 643 C CA . VAL A 1 82 ? -3.023 23.927 4.265 1.00 70.56 82 VAL A CA 1
ATOM 644 C C . VAL A 1 82 ? -3.929 22.956 3.510 1.00 70.56 82 VAL A C 1
ATOM 646 O O . VAL A 1 82 ? -4.023 23.030 2.285 1.00 70.56 82 VAL A O 1
ATOM 649 N N . ALA A 1 83 ? -4.604 22.059 4.228 1.00 67.75 83 ALA A N 1
ATOM 650 C CA . ALA A 1 83 ? -5.564 21.122 3.671 1.00 67.75 83 ALA A CA 1
ATOM 651 C C . ALA A 1 83 ? -6.894 21.785 3.278 1.00 67.75 83 ALA A C 1
ATOM 653 O O . ALA A 1 83 ? -7.580 21.239 2.424 1.00 67.75 83 ALA A O 1
ATOM 654 N N . ASN A 1 84 ? -7.255 22.942 3.852 1.00 79.56 84 ASN A N 1
ATOM 655 C CA . ASN A 1 84 ? -8.492 23.679 3.538 1.00 79.56 84 ASN A CA 1
ATOM 656 C C . ASN A 1 84 ? -9.749 22.778 3.545 1.00 79.56 84 ASN A C 1
ATOM 658 O O . ASN A 1 84 ? -10.535 22.779 2.602 1.00 79.56 84 ASN A O 1
ATOM 662 N N . ASP A 1 85 ? -9.885 21.954 4.588 1.00 81.12 85 ASP A N 1
ATOM 663 C CA . ASP A 1 85 ? -10.934 20.931 4.743 1.00 81.12 85 ASP A CA 1
ATOM 664 C C . ASP A 1 85 ? -10.968 19.828 3.657 1.00 81.12 85 ASP A C 1
ATOM 666 O O . ASP A 1 85 ? -11.872 18.991 3.642 1.00 81.12 85 ASP A O 1
ATOM 670 N N . GLU A 1 86 ? -9.958 19.747 2.786 1.00 84.50 86 GLU A N 1
ATOM 671 C CA . GLU A 1 86 ? -9.815 18.701 1.771 1.00 84.50 86 GLU A CA 1
ATOM 672 C C . GLU A 1 86 ? -8.958 17.519 2.265 1.00 84.50 86 GLU A C 1
ATOM 674 O O . GLU A 1 86 ? -8.081 17.630 3.132 1.00 84.50 86 GLU A O 1
ATOM 679 N N . ILE A 1 87 ? -9.183 16.348 1.661 1.00 85.19 87 ILE A N 1
ATOM 680 C CA . ILE A 1 87 ? -8.279 15.203 1.795 1.00 85.19 87 ILE A CA 1
ATOM 681 C C . ILE A 1 87 ? -7.172 15.337 0.752 1.00 85.19 87 ILE A C 1
ATOM 683 O O . ILE A 1 87 ? -7.389 15.195 -0.449 1.00 85.19 87 ILE A O 1
ATOM 687 N N . VAL A 1 88 ? -5.956 15.557 1.228 1.00 83.31 88 VAL A N 1
ATOM 688 C CA . VAL A 1 88 ? -4.752 15.709 0.425 1.00 83.31 88 VAL A CA 1
ATOM 689 C C . VAL A 1 88 ? -4.066 14.356 0.268 1.00 83.31 88 VAL A C 1
ATOM 691 O O . VAL A 1 88 ? -3.584 13.746 1.228 1.00 83.31 88 VAL A O 1
ATOM 694 N N . VAL A 1 89 ? -3.975 13.902 -0.981 1.00 81.81 89 VAL A N 1
ATOM 695 C CA . VAL A 1 89 ? -3.236 12.698 -1.365 1.00 81.81 89 VAL A CA 1
ATOM 696 C C . VAL A 1 89 ? -2.015 13.099 -2.188 1.00 81.81 89 VAL A C 1
ATOM 698 O O . VAL A 1 89 ? -2.129 13.582 -3.312 1.00 81.81 89 VAL A O 1
ATOM 701 N N . GLY A 1 90 ? -0.831 12.892 -1.620 1.00 79.00 90 GLY A N 1
ATOM 702 C CA . GLY A 1 90 ? 0.445 13.067 -2.301 1.00 79.00 90 GLY A CA 1
ATOM 703 C C . GLY A 1 90 ? 0.845 11.811 -3.065 1.00 79.00 90 GLY A C 1
ATOM 704 O O . GLY A 1 90 ? 0.560 10.691 -2.639 1.00 79.00 90 GLY A O 1
ATOM 705 N N . ILE A 1 91 ? 1.547 11.986 -4.183 1.00 79.75 91 ILE A N 1
ATOM 706 C CA . ILE A 1 91 ? 2.172 10.880 -4.905 1.00 79.75 91 ILE A CA 1
ATOM 707 C C . ILE A 1 91 ? 3.667 11.159 -5.003 1.00 79.75 91 ILE A C 1
ATOM 709 O O . ILE A 1 91 ? 4.090 12.181 -5.539 1.00 79.75 91 ILE A O 1
ATOM 713 N N . ALA A 1 92 ? 4.460 10.246 -4.456 1.00 77.19 92 ALA A N 1
ATOM 714 C CA . ALA A 1 92 ? 5.909 10.295 -4.450 1.00 77.19 92 ALA A CA 1
ATOM 715 C C . ALA A 1 92 ? 6.459 9.261 -5.434 1.00 77.19 92 ALA A C 1
ATOM 717 O O . ALA A 1 92 ? 5.969 8.136 -5.509 1.00 77.19 92 ALA A O 1
ATOM 718 N N . GLY A 1 93 ? 7.486 9.634 -6.187 1.00 76.06 93 GLY A N 1
ATOM 719 C CA . GLY A 1 93 ? 8.178 8.741 -7.105 1.00 76.06 93 GLY A CA 1
ATOM 720 C C . GLY A 1 93 ? 9.656 8.680 -6.761 1.00 76.06 93 GLY A C 1
ATOM 721 O O . GLY A 1 93 ? 10.272 9.719 -6.547 1.00 76.06 93 GLY A O 1
ATOM 722 N N . ASP A 1 94 ? 10.219 7.479 -6.749 1.00 76.56 94 ASP A N 1
ATOM 723 C CA . ASP A 1 94 ? 11.661 7.271 -6.698 1.00 76.56 94 ASP A CA 1
ATOM 724 C C . ASP A 1 94 ? 12.117 6.597 -7.995 1.00 76.56 94 ASP A C 1
ATOM 726 O O . ASP A 1 94 ? 11.699 5.477 -8.322 1.00 76.56 94 ASP A O 1
ATOM 730 N N . LYS A 1 95 ? 12.933 7.320 -8.768 1.00 71.88 95 LYS A N 1
ATOM 731 C CA . LYS A 1 95 ? 13.517 6.836 -10.020 1.00 71.88 95 LYS A CA 1
ATOM 732 C C . LYS A 1 95 ? 14.927 6.330 -9.734 1.00 71.88 95 LYS A C 1
ATOM 734 O O . LYS A 1 95 ? 15.910 7.027 -9.971 1.00 71.88 95 LYS A O 1
ATOM 739 N N . GLU A 1 96 ? 15.020 5.085 -9.286 1.00 60.66 96 GLU A N 1
ATOM 740 C CA . GLU A 1 96 ? 16.288 4.363 -9.204 1.00 60.66 96 GLU A CA 1
ATOM 741 C C . GLU A 1 96 ? 16.470 3.476 -10.443 1.00 60.66 96 GLU A C 1
ATOM 743 O O . GLU A 1 96 ? 15.887 2.396 -10.573 1.00 60.66 96 GLU A O 1
ATOM 748 N N . GLY A 1 97 ? 17.312 3.929 -11.374 1.00 64.94 97 GLY A N 1
ATOM 749 C CA . GLY A 1 97 ? 17.647 3.175 -12.584 1.00 64.94 97 GLY A CA 1
ATOM 750 C C . GLY A 1 97 ? 16.499 3.113 -13.598 1.00 64.94 97 GLY A C 1
ATOM 751 O O . GLY A 1 97 ? 15.981 4.145 -14.021 1.00 64.94 97 GLY A O 1
ATOM 752 N N . GLU A 1 98 ? 16.138 1.902 -14.035 1.00 62.03 98 GLU A N 1
ATOM 753 C CA . GLU A 1 98 ? 15.129 1.665 -15.088 1.00 62.03 98 GLU A CA 1
ATOM 754 C C . GLU A 1 98 ? 13.707 1.428 -14.549 1.00 62.03 98 GLU A C 1
ATOM 756 O O . GLU A 1 98 ? 12.765 1.252 -15.321 1.00 62.03 98 GLU A O 1
ATOM 761 N N . GLN A 1 99 ? 13.534 1.427 -13.225 1.00 63.50 99 GLN A N 1
ATOM 762 C CA . GLN A 1 99 ? 12.235 1.294 -12.571 1.00 63.50 99 GLN A CA 1
ATOM 763 C C . GLN A 1 99 ? 11.880 2.584 -11.839 1.00 63.50 99 GLN A C 1
ATOM 765 O O . GLN A 1 99 ? 12.744 3.278 -11.308 1.00 63.50 99 GLN A O 1
ATOM 770 N N . THR A 1 100 ? 10.589 2.905 -11.793 1.00 70.88 100 THR A N 1
ATOM 771 C CA . THR A 1 100 ? 10.078 3.986 -10.950 1.00 70.88 100 THR A CA 1
ATOM 772 C C . THR A 1 100 ? 9.152 3.385 -9.906 1.00 70.88 100 THR A C 1
ATOM 774 O O . THR A 1 100 ? 8.099 2.817 -10.209 1.00 70.88 100 THR A O 1
ATOM 777 N N . LYS A 1 101 ? 9.559 3.487 -8.645 1.00 74.56 101 LYS A N 1
ATOM 778 C CA . LYS A 1 101 ? 8.710 3.128 -7.510 1.00 74.56 101 LYS A CA 1
ATOM 779 C C . LYS A 1 101 ? 7.786 4.315 -7.268 1.00 74.56 101 LYS A C 1
ATOM 781 O O . LYS A 1 101 ? 8.264 5.442 -7.218 1.00 74.56 101 LYS A O 1
ATOM 786 N N . VAL A 1 102 ? 6.483 4.082 -7.155 1.00 78.31 102 VAL A N 1
ATOM 787 C CA . VAL A 1 102 ? 5.495 5.149 -6.953 1.00 78.31 102 VAL A CA 1
ATOM 788 C C . VAL A 1 102 ? 4.753 4.876 -5.653 1.00 78.31 102 VAL A C 1
ATOM 790 O O . VAL A 1 102 ? 4.062 3.875 -5.523 1.00 78.31 102 VAL A O 1
ATOM 793 N N . ALA A 1 103 ? 4.867 5.759 -4.677 1.00 79.12 103 ALA A N 1
ATOM 794 C CA . ALA A 1 103 ? 4.104 5.689 -3.445 1.00 79.12 103 ALA A CA 1
ATOM 795 C C . ALA A 1 103 ? 2.980 6.727 -3.458 1.00 79.12 103 ALA A C 1
ATOM 797 O O . ALA A 1 103 ? 3.153 7.834 -3.954 1.00 79.12 103 ALA A O 1
ATOM 798 N N . MET A 1 104 ? 1.834 6.379 -2.889 1.00 81.25 104 MET A N 1
ATOM 799 C CA . MET A 1 104 ? 0.746 7.309 -2.600 1.00 81.25 104 MET A CA 1
ATOM 800 C C . MET A 1 104 ? 0.697 7.541 -1.091 1.00 81.25 104 MET A C 1
ATOM 802 O O . MET A 1 104 ? 0.972 6.623 -0.322 1.00 81.25 104 MET A O 1
ATOM 806 N N . MET A 1 105 ? 0.398 8.757 -0.648 1.00 83.94 105 MET A N 1
ATOM 807 C CA . MET A 1 105 ? 0.476 9.147 0.758 1.00 83.94 105 MET A CA 1
ATOM 808 C C . MET A 1 105 ? -0.701 10.049 1.121 1.00 83.94 105 MET A C 1
ATOM 810 O O . MET A 1 105 ? -0.911 11.065 0.468 1.00 83.94 105 MET A O 1
ATOM 814 N N . ILE A 1 106 ? -1.451 9.715 2.169 1.00 85.88 106 ILE A N 1
ATOM 815 C CA . ILE A 1 106 ? -2.432 10.639 2.756 1.00 85.88 106 ILE A CA 1
ATOM 816 C C . ILE A 1 106 ? -1.660 11.652 3.603 1.00 85.88 106 ILE A C 1
ATOM 818 O O . ILE A 1 106 ? -1.039 11.276 4.598 1.00 85.88 106 ILE A O 1
ATOM 822 N N . ALA A 1 107 ? -1.683 12.920 3.199 1.00 81.50 107 ALA A N 1
ATOM 823 C CA . ALA A 1 107 ? -0.921 13.981 3.852 1.00 81.50 107 ALA A CA 1
ATOM 824 C C . ALA A 1 107 ? -1.604 14.509 5.126 1.00 81.50 107 ALA A C 1
ATOM 826 O O . ALA A 1 107 ? -0.913 15.038 5.992 1.00 81.50 107 ALA A O 1
ATOM 827 N N . ASN A 1 108 ? -2.919 14.298 5.275 1.00 84.69 108 ASN A N 1
ATOM 828 C CA . ASN A 1 108 ? -3.733 14.654 6.447 1.00 84.69 108 ASN A CA 1
ATOM 829 C C . ASN A 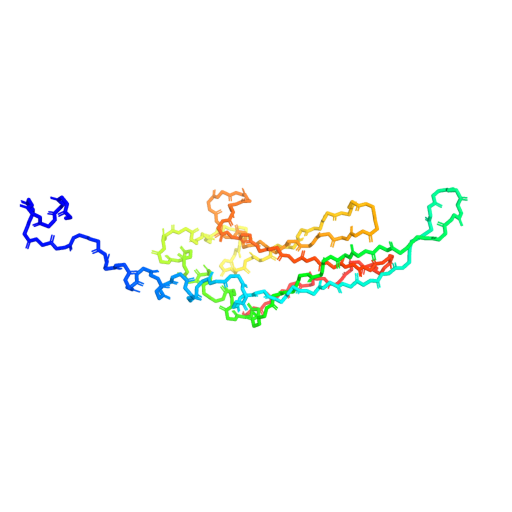1 108 ? -3.371 13.824 7.694 1.00 84.69 108 ASN A C 1
ATOM 831 O O . ASN A 1 108 ? -4.166 13.017 8.183 1.00 84.69 108 ASN A O 1
ATOM 835 N N . SER A 1 109 ? -2.153 13.988 8.202 1.00 79.56 109 SER A N 1
ATOM 836 C CA . SER A 1 109 ? -1.648 13.296 9.384 1.00 79.56 109 SER A CA 1
ATOM 837 C C . SER A 1 109 ? -0.714 14.194 10.191 1.00 79.56 109 SER A C 1
ATOM 839 O O . SER A 1 109 ? -0.036 15.058 9.644 1.00 79.56 109 SER A O 1
ATOM 841 N N . HIS A 1 110 ? -0.639 13.964 11.503 1.00 71.62 110 HIS A N 1
ATOM 842 C CA . HIS A 1 110 ? 0.200 14.759 12.412 1.00 71.62 110 HIS A CA 1
ATOM 843 C C . HIS A 1 110 ? 1.702 14.703 12.109 1.00 71.62 110 HIS A C 1
ATOM 845 O O . HIS A 1 110 ? 2.461 15.537 12.599 1.00 71.62 110 HIS A O 1
ATOM 851 N N . THR A 1 111 ? 2.161 13.682 11.389 1.00 72.00 111 THR A N 1
ATOM 852 C CA . THR A 1 111 ? 3.580 13.466 11.121 1.00 72.00 111 THR A CA 1
ATOM 853 C C . THR A 1 111 ? 3.771 13.297 9.622 1.00 72.00 111 THR A C 1
ATOM 855 O O . THR A 1 111 ? 3.246 12.333 9.061 1.00 72.00 111 THR A O 1
ATOM 858 N N . PRO A 1 112 ? 4.541 14.182 8.966 1.00 61.78 112 PRO A N 1
ATOM 859 C CA . PRO A 1 112 ? 4.923 13.986 7.576 1.00 61.78 112 PRO A CA 1
ATOM 860 C C . PRO A 1 112 ? 5.500 12.579 7.373 1.00 61.78 112 PRO A C 1
ATOM 862 O O . PRO A 1 112 ? 6.315 12.116 8.172 1.00 61.78 112 PRO A O 1
ATOM 865 N N . ASN A 1 113 ? 5.077 11.897 6.308 1.00 61.31 113 ASN A N 1
ATOM 866 C CA . ASN A 1 113 ? 5.478 10.524 5.985 1.00 61.31 113 ASN A CA 1
ATOM 867 C C . ASN A 1 113 ? 5.076 9.444 7.018 1.00 61.31 113 ASN A C 1
ATOM 869 O O . ASN A 1 113 ? 5.770 8.429 7.112 1.00 61.31 113 ASN A O 1
ATOM 873 N N . ASP A 1 114 ? 3.973 9.601 7.771 1.00 71.62 114 ASP A N 1
ATOM 874 C CA . ASP A 1 114 ? 3.464 8.523 8.644 1.00 71.62 114 ASP A CA 1
ATOM 875 C C . ASP A 1 114 ? 3.221 7.242 7.811 1.00 71.62 114 ASP A C 1
ATOM 877 O O . ASP A 1 114 ? 2.353 7.250 6.930 1.00 71.62 114 ASP A O 1
ATOM 881 N N . PRO A 1 115 ? 3.912 6.113 8.100 1.00 69.62 115 PRO A N 1
ATOM 882 C CA . PRO A 1 115 ? 3.760 4.848 7.374 1.00 69.62 115 PRO A CA 1
ATOM 883 C C . PRO A 1 115 ? 2.313 4.350 7.275 1.00 69.62 115 PRO A C 1
ATOM 885 O O . PRO A 1 115 ? 1.982 3.544 6.407 1.00 69.62 115 PRO A O 1
ATOM 888 N N . LYS A 1 116 ? 1.431 4.803 8.171 1.00 71.31 116 LYS A N 1
ATOM 889 C CA . LYS A 1 116 ? 0.007 4.444 8.198 1.00 71.31 116 LYS A CA 1
ATOM 890 C C . LYS A 1 116 ? -0.797 5.101 7.080 1.00 71.31 116 LYS A C 1
ATOM 892 O O . LYS A 1 116 ? -1.845 4.555 6.722 1.00 71.31 116 LYS A O 1
ATOM 897 N N . GLY A 1 117 ? -0.306 6.220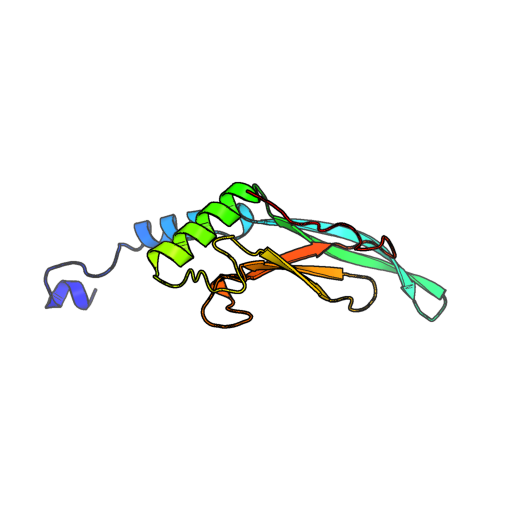 6.546 1.00 63.00 117 GLY A N 1
ATOM 898 C CA . GLY A 1 117 ? -0.858 6.932 5.397 1.00 63.00 117 GLY A CA 1
ATOM 899 C C . GLY A 1 117 ? -0.192 6.577 4.067 1.00 63.00 117 GLY A C 1
ATOM 900 O O . GLY A 1 117 ? -0.633 7.093 3.048 1.00 63.00 117 GLY A O 1
ATOM 901 N N . VAL A 1 118 ? 0.837 5.717 4.057 1.00 72.56 118 VAL A N 1
ATOM 902 C CA . VAL A 1 118 ? 1.609 5.367 2.852 1.00 72.56 118 VAL A CA 1
ATOM 903 C C . VAL A 1 118 ? 1.090 4.095 2.187 1.00 72.56 118 VAL A C 1
ATOM 905 O O . VAL A 1 118 ? 0.840 3.074 2.831 1.00 72.56 118 VAL A O 1
ATOM 908 N N . PHE A 1 119 ? 1.009 4.145 0.864 1.00 76.12 119 PHE A N 1
ATOM 909 C CA . PHE A 1 119 ? 0.700 3.046 -0.035 1.00 76.12 119 PHE A CA 1
ATOM 910 C C . PHE A 1 119 ? 1.830 2.904 -1.041 1.00 76.12 119 PHE A C 1
ATOM 912 O O . PHE A 1 119 ? 2.289 3.897 -1.599 1.00 76.12 119 PHE A O 1
ATOM 919 N N . TYR A 1 120 ? 2.259 1.676 -1.309 1.00 69.25 120 TYR A N 1
ATOM 920 C CA . TYR A 1 120 ? 3.330 1.421 -2.265 1.00 69.25 120 TYR A CA 1
ATOM 921 C C . TYR A 1 120 ? 2.766 0.821 -3.545 1.00 69.25 120 TYR A C 1
ATOM 923 O O . TYR A 1 120 ? 2.056 -0.179 -3.512 1.00 69.25 120 TYR A O 1
ATOM 931 N N . THR A 1 121 ? 3.128 1.411 -4.675 1.00 67.06 121 THR A N 1
ATOM 932 C CA . THR A 1 121 ? 2.897 0.873 -6.016 1.00 67.06 121 THR A CA 1
ATOM 933 C C . THR A 1 121 ? 4.235 0.840 -6.757 1.00 67.06 121 THR A C 1
ATOM 935 O O . THR A 1 121 ? 5.172 1.577 -6.434 1.00 67.06 121 THR A O 1
ATOM 938 N N . SER A 1 122 ? 4.388 -0.037 -7.739 1.00 61.66 122 SER A N 1
ATOM 939 C CA . SER A 1 122 ? 5.572 -0.017 -8.599 1.00 61.66 122 SER A CA 1
ATOM 940 C C . SER A 1 122 ? 5.143 0.020 -10.055 1.00 61.66 122 SER A C 1
ATOM 942 O O . SER A 1 122 ? 4.280 -0.746 -10.479 1.00 61.66 122 SER A O 1
ATOM 944 N N . LYS A 1 123 ? 5.760 0.913 -10.837 1.00 59.94 123 LYS A N 1
ATOM 945 C CA . LYS A 1 123 ? 5.577 0.973 -12.286 1.00 59.94 123 LYS A CA 1
ATOM 946 C C . LYS A 1 123 ? 6.928 0.789 -12.969 1.00 59.94 123 LYS A C 1
ATOM 948 O O . LYS A 1 123 ? 7.864 1.559 -12.771 1.00 59.94 123 LYS A O 1
ATOM 953 N N . THR A 1 124 ? 7.022 -0.233 -13.812 1.00 49.53 124 THR A N 1
ATOM 954 C CA . THR A 1 124 ? 8.189 -0.445 -14.677 1.00 49.53 124 THR A CA 1
ATOM 955 C C . THR A 1 124 ? 7.844 0.062 -16.065 1.00 49.53 124 THR A C 1
ATOM 957 O O . THR A 1 124 ? 7.159 -0.651 -16.785 1.00 49.53 124 THR A O 1
ATOM 960 N N . ILE A 1 125 ? 8.268 1.271 -16.444 1.00 44.00 125 ILE A N 1
ATOM 961 C CA . ILE A 1 125 ? 8.280 1.694 -17.854 1.00 44.00 125 ILE A CA 1
ATOM 962 C C . ILE A 1 125 ? 9.471 2.635 -18.067 1.00 44.00 125 ILE A C 1
ATOM 964 O O . ILE A 1 125 ? 9.555 3.682 -17.426 1.00 44.00 125 ILE A O 1
ATOM 968 N N . GLY A 1 126 ? 10.374 2.264 -18.979 1.00 40.09 126 GLY A N 1
ATOM 969 C CA . GLY A 1 126 ? 11.402 3.164 -19.492 1.00 40.09 126 GLY A CA 1
ATOM 970 C C . GLY A 1 126 ? 10.770 4.431 -20.074 1.00 40.09 126 GLY A C 1
ATOM 971 O O . GLY A 1 126 ? 9.821 4.356 -20.843 1.00 40.09 126 GLY A O 1
ATOM 972 N N . ASP A 1 127 ? 11.271 5.590 -19.653 1.00 35.94 127 ASP A N 1
ATOM 973 C CA . ASP A 1 127 ? 11.028 6.935 -20.200 1.00 35.94 127 ASP A CA 1
ATOM 974 C C . ASP A 1 127 ? 9.587 7.437 -20.446 1.00 35.94 127 ASP A C 1
ATOM 976 O O . ASP A 1 127 ? 9.410 8.573 -20.901 1.00 35.94 127 ASP A O 1
ATOM 980 N N . GLN A 1 128 ? 8.534 6.713 -20.054 1.00 33.94 128 GLN A N 1
ATOM 981 C CA . GLN A 1 128 ? 7.170 7.245 -20.125 1.00 33.94 128 GLN A CA 1
ATOM 982 C C . GLN A 1 128 ? 6.903 8.188 -18.939 1.00 33.94 128 GLN A C 1
ATOM 984 O O . GLN A 1 128 ? 6.541 7.774 -17.837 1.00 33.94 128 GLN A O 1
ATOM 989 N N . LYS A 1 129 ? 7.140 9.478 -19.199 1.00 36.78 129 LYS A N 1
ATOM 990 C CA . LYS A 1 129 ? 7.006 10.635 -18.302 1.00 36.78 129 LYS A CA 1
ATOM 991 C C . LYS A 1 129 ? 5.826 10.528 -17.325 1.00 36.78 129 LYS A C 1
ATOM 993 O O . LYS A 1 129 ? 4.665 10.478 -17.721 1.00 36.78 129 LYS A O 1
ATOM 998 N N . PHE A 1 130 ? 6.156 10.593 -16.038 1.00 40.50 130 PHE A N 1
ATOM 999 C CA . PHE A 1 130 ? 5.244 10.818 -14.921 1.00 40.50 130 PHE A CA 1
ATOM 1000 C C . PHE A 1 130 ? 4.800 12.289 -14.942 1.00 40.50 130 PHE A C 1
ATOM 1002 O O . PHE A 1 130 ? 5.437 13.134 -14.317 1.00 40.50 130 PHE A O 1
ATOM 1009 N N . ARG A 1 131 ? 3.806 12.635 -15.769 1.00 32.69 131 ARG A N 1
ATOM 1010 C CA . ARG A 1 131 ? 3.343 14.029 -15.894 1.00 32.69 131 ARG A CA 1
ATOM 1011 C C . ARG A 1 131 ? 1.916 14.285 -15.428 1.00 32.69 131 ARG A C 1
ATOM 1013 O O . ARG A 1 131 ? 1.614 15.428 -15.116 1.00 32.69 131 ARG A O 1
ATOM 1020 N N . ASP A 1 132 ? 1.108 13.246 -15.261 1.00 33.19 132 ASP A N 1
ATOM 1021 C CA . ASP A 1 132 ? -0.309 13.410 -14.952 1.00 33.19 132 ASP A CA 1
ATOM 1022 C C . ASP A 1 132 ? -0.677 12.594 -13.714 1.00 33.19 132 ASP A C 1
ATOM 1024 O O . ASP A 1 132 ? -1.120 11.452 -13.794 1.00 33.19 132 ASP A O 1
ATOM 1028 N N . ALA A 1 133 ? -0.464 13.186 -12.544 1.00 35.62 133 ALA A N 1
ATOM 1029 C CA . ALA A 1 133 ? -1.172 12.783 -11.340 1.00 35.62 133 ALA A CA 1
ATOM 1030 C C . ALA A 1 133 ? -1.785 14.047 -10.733 1.00 35.62 133 ALA A C 1
ATOM 1032 O O . ALA A 1 133 ? -1.279 14.650 -9.789 1.00 35.62 133 ALA A O 1
ATOM 1033 N N . GLN A 1 134 ? -2.817 14.514 -11.432 1.00 34.94 134 GLN A N 1
ATOM 1034 C CA . GLN A 1 134 ? -3.640 15.655 -11.072 1.00 34.94 134 GLN A CA 1
ATOM 1035 C C . GLN A 1 134 ? -4.494 15.306 -9.850 1.00 34.94 134 GLN A C 1
ATOM 1037 O O . GLN A 1 134 ? -5.022 14.201 -9.752 1.00 34.94 134 GLN A O 1
ATOM 1042 N N . ARG A 1 135 ? -4.608 16.287 -8.949 1.00 30.78 135 ARG A N 1
ATOM 1043 C CA . ARG A 1 135 ? -5.716 16.546 -8.016 1.00 30.78 135 ARG A CA 1
ATOM 1044 C C . ARG A 1 135 ? -6.880 15.542 -8.145 1.00 30.78 135 ARG A C 1
ATOM 1046 O O . ARG A 1 135 ? -7.730 15.684 -9.020 1.00 30.78 135 ARG A O 1
ATOM 1053 N N . LEU A 1 136 ? -6.913 14.539 -7.269 1.00 34.00 136 LEU A N 1
ATOM 1054 C CA . LEU A 1 136 ? -8.109 13.728 -7.048 1.00 34.00 136 LEU A CA 1
ATOM 1055 C C . LEU A 1 136 ? -9.006 14.513 -6.092 1.00 34.00 136 LEU A C 1
ATOM 1057 O O . LEU A 1 136 ? -8.739 14.563 -4.895 1.00 34.00 136 LEU A O 1
ATOM 1061 N N . VAL A 1 137 ? -10.008 15.186 -6.653 1.00 25.98 137 VAL A N 1
ATOM 1062 C CA . VAL A 1 137 ? -11.109 15.792 -5.898 1.00 25.98 137 VAL A CA 1
ATOM 1063 C C . VAL A 1 137 ? -12.157 14.695 -5.708 1.00 25.98 137 VAL A C 1
ATOM 1065 O O . VAL A 1 137 ? -12.587 14.103 -6.700 1.00 25.98 137 VAL A O 1
ATOM 1068 N N . PHE A 1 138 ? -12.498 14.396 -4.454 1.00 32.31 138 PHE A N 1
ATOM 1069 C CA . PHE A 1 138 ? -13.632 13.544 -4.083 1.00 32.31 138 PHE A CA 1
ATOM 1070 C C . PHE A 1 138 ? -14.863 14.409 -3.820 1.00 32.31 138 PHE A C 1
ATOM 1072 O O . PHE A 1 138 ? -14.680 15.500 -3.234 1.00 32.31 138 PHE A O 1
#